Protein AF-A0A645J4V9-F1 (afdb_monomer_lite)

Structure (mmCIF, N/CA/C/O backbone):
data_AF-A0A645J4V9-F1
#
_entry.id   AF-A0A645J4V9-F1
#
loop_
_atom_site.group_PDB
_atom_site.id
_atom_site.type_symbol
_atom_site.label_atom_id
_atom_site.label_alt_id
_atom_site.label_comp_id
_atom_site.label_asym_id
_atom_site.label_entity_id
_atom_site.label_seq_id
_atom_site.pdbx_PDB_ins_code
_atom_site.Cartn_x
_atom_site.Cartn_y
_atom_site.Cartn_z
_atom_site.occupancy
_atom_site.B_iso_or_equiv
_atom_site.auth_seq_id
_atom_site.auth_comp_id
_atom_site.auth_asym_id
_atom_site.auth_atom_id
_atom_site.pdbx_PDB_model_num
ATOM 1 N N . MET A 1 1 ? -10.820 3.764 -2.348 1.00 51.78 1 MET A N 1
ATOM 2 C CA . MET A 1 1 ? -10.313 4.933 -3.096 1.00 51.78 1 MET A CA 1
ATOM 3 C C . MET A 1 1 ? -8.796 4.866 -3.083 1.00 51.78 1 MET A C 1
ATOM 5 O O . MET A 1 1 ? -8.228 4.950 -2.000 1.00 51.78 1 MET A O 1
ATOM 9 N N . ALA A 1 2 ? -8.160 4.638 -4.233 1.00 54.38 2 ALA A N 1
ATOM 10 C CA . ALA A 1 2 ? -6.710 4.753 -4.372 1.00 54.38 2 ALA A CA 1
ATOM 11 C C . ALA A 1 2 ? -6.387 6.194 -4.791 1.00 54.38 2 ALA A C 1
ATOM 13 O O . ALA A 1 2 ? -7.001 6.713 -5.719 1.00 54.38 2 ALA A O 1
ATOM 14 N N . TRP A 1 3 ? -5.472 6.847 -4.079 1.00 57.59 3 TRP A N 1
ATOM 15 C CA . TRP A 1 3 ? -5.017 8.200 -4.394 1.00 57.59 3 TRP A CA 1
ATOM 16 C C . TRP A 1 3 ? -3.595 8.101 -4.934 1.00 57.59 3 TRP A C 1
ATOM 18 O O . TRP A 1 3 ? -2.716 7.600 -4.232 1.00 57.59 3 TRP A O 1
ATOM 28 N N . HIS A 1 4 ? -3.371 8.556 -6.165 1.00 55.69 4 HIS A N 1
ATOM 29 C CA . HIS A 1 4 ? -2.064 8.494 -6.811 1.00 55.69 4 HIS A CA 1
ATOM 30 C C . HIS A 1 4 ? -1.356 9.855 -6.764 1.00 55.69 4 HIS A C 1
ATOM 32 O O . HIS A 1 4 ? -1.978 10.909 -6.884 1.00 55.69 4 HIS A O 1
ATOM 38 N N . GLY A 1 5 ? -0.033 9.839 -6.617 1.00 53.16 5 GLY A N 1
ATOM 39 C CA . GLY A 1 5 ? 0.809 11.030 -6.688 1.00 53.16 5 GLY A CA 1
ATOM 40 C C . GLY A 1 5 ? 2.288 10.656 -6.657 1.00 53.16 5 GLY A C 1
ATOM 41 O O . GLY A 1 5 ? 2.699 9.794 -5.883 1.00 53.16 5 GLY A O 1
ATOM 42 N N . GLN A 1 6 ? 3.100 11.283 -7.508 1.00 55.56 6 GLN A N 1
ATOM 43 C CA . GLN A 1 6 ? 4.558 11.186 -7.400 1.00 55.56 6 GLN A CA 1
ATOM 44 C C . GLN A 1 6 ? 4.977 11.917 -6.119 1.00 55.56 6 GLN A C 1
ATOM 46 O O . GLN A 1 6 ? 4.675 13.097 -5.953 1.00 55.56 6 GLN A O 1
ATOM 51 N N . ARG A 1 7 ? 5.607 11.206 -5.185 1.00 58.78 7 ARG A N 1
ATOM 52 C CA . ARG A 1 7 ? 6.089 11.755 -3.914 1.00 58.78 7 ARG A CA 1
ATOM 53 C C . ARG A 1 7 ? 7.576 11.459 -3.767 1.00 58.78 7 ARG A C 1
ATOM 55 O O . ARG A 1 7 ? 8.030 10.411 -4.219 1.00 58.78 7 ARG A O 1
ATOM 62 N N . ALA A 1 8 ? 8.310 12.380 -3.143 1.00 57.78 8 ALA A N 1
ATOM 63 C CA . ALA A 1 8 ? 9.744 12.233 -2.874 1.00 57.78 8 ALA A CA 1
ATOM 64 C C . ALA A 1 8 ? 10.033 11.110 -1.856 1.00 57.78 8 ALA A C 1
ATOM 66 O O . ALA A 1 8 ? 11.081 10.481 -1.894 1.00 57.78 8 ALA A O 1
ATOM 67 N N . ASP A 1 9 ? 9.066 10.836 -0.985 1.00 60.69 9 ASP A N 1
ATOM 68 C CA . ASP A 1 9 ? 9.054 9.852 0.100 1.00 60.69 9 ASP A CA 1
ATOM 69 C C . ASP A 1 9 ? 8.565 8.449 -0.338 1.00 60.69 9 ASP A C 1
ATOM 71 O O . ASP A 1 9 ? 8.173 7.624 0.487 1.00 60.69 9 ASP A O 1
ATOM 75 N N . GLY A 1 10 ? 8.598 8.168 -1.645 1.00 66.00 10 GLY A N 1
ATOM 76 C CA . GLY A 1 10 ? 8.219 6.877 -2.218 1.00 66.00 10 GLY A CA 1
ATOM 77 C C . GLY A 1 10 ? 6.707 6.637 -2.272 1.00 66.00 10 GLY A C 1
ATOM 78 O O . GLY A 1 10 ? 5.883 7.506 -1.971 1.00 66.00 10 GLY A O 1
ATOM 79 N N . GLN A 1 11 ? 6.321 5.437 -2.709 1.00 80.94 11 GLN A N 1
ATOM 80 C CA . GLN A 1 11 ? 4.916 5.031 -2.784 1.00 80.94 11 GLN A CA 1
ATOM 81 C C . GLN A 1 11 ? 4.495 4.255 -1.539 1.00 80.94 11 GLN A C 1
ATOM 83 O O . GLN A 1 11 ? 5.287 3.533 -0.928 1.00 80.94 11 GLN A O 1
ATOM 88 N N . ARG A 1 12 ? 3.223 4.402 -1.160 1.00 80.25 12 ARG A N 1
ATOM 89 C CA . ARG A 1 12 ? 2.680 3.776 0.045 1.00 80.25 12 ARG A CA 1
ATOM 90 C C . ARG A 1 12 ? 1.222 3.394 -0.104 1.00 80.25 12 ARG A C 1
ATOM 92 O O . ARG A 1 12 ? 0.458 4.055 -0.805 1.00 80.25 12 ARG A O 1
ATOM 99 N N . LEU A 1 13 ? 0.841 2.378 0.653 1.00 82.50 13 LEU A N 1
ATOM 100 C CA . LEU A 1 13 ? -0.536 2.009 0.904 1.00 82.50 13 LEU A CA 1
ATOM 101 C C . LEU A 1 13 ? -0.840 2.255 2.381 1.00 82.50 13 LEU A C 1
ATOM 103 O O . LEU A 1 13 ? -0.132 1.773 3.271 1.00 82.50 13 LEU A O 1
ATOM 107 N N . VAL A 1 14 ? -1.907 3.007 2.635 1.00 85.44 14 VAL A N 1
ATOM 108 C CA . VAL A 1 14 ? -2.329 3.358 3.989 1.00 85.44 14 VAL A CA 1
ATOM 109 C C . VAL A 1 14 ? -3.798 3.028 4.205 1.00 85.44 14 VAL A C 1
ATOM 111 O O . VAL A 1 14 ? -4.624 3.202 3.309 1.00 85.44 14 VAL A O 1
ATOM 114 N N . GLY A 1 15 ? -4.112 2.580 5.412 1.00 86.00 15 GLY A N 1
ATOM 115 C CA . GLY A 1 15 ? -5.470 2.490 5.930 1.00 86.00 15 GLY A CA 1
ATOM 116 C C . GLY A 1 15 ? -5.780 3.659 6.862 1.00 86.00 15 GLY A C 1
ATOM 117 O O . GLY A 1 15 ? -4.882 4.273 7.434 1.00 86.00 15 GLY A O 1
ATOM 118 N N . PHE A 1 16 ? -7.063 3.938 7.050 1.00 87.56 16 PHE A N 1
ATOM 119 C CA . PHE A 1 16 ? -7.556 4.824 8.102 1.00 87.56 16 PHE A CA 1
ATOM 120 C C . PHE A 1 16 ? -8.580 4.056 8.927 1.00 87.56 16 PHE A C 1
ATOM 122 O O . PHE A 1 16 ? -9.377 3.295 8.367 1.00 87.56 16 PHE A O 1
ATOM 129 N N . ALA A 1 17 ? -8.562 4.262 10.243 1.00 87.12 17 ALA A N 1
ATOM 130 C CA . ALA A 1 17 ? -9.652 3.802 11.088 1.00 87.12 17 ALA A CA 1
ATOM 131 C C . ALA A 1 17 ? -10.947 4.512 10.673 1.00 87.12 17 ALA A C 1
ATOM 133 O O . ALA A 1 17 ? -10.913 5.577 10.051 1.00 87.12 17 ALA A O 1
ATOM 134 N N . ARG A 1 18 ? -12.090 3.907 10.988 1.00 89.50 18 ARG A N 1
ATOM 135 C CA . ARG A 1 18 ? -13.386 4.558 10.800 1.00 89.50 18 ARG A CA 1
ATOM 136 C C . ARG A 1 18 ? -13.829 5.178 12.119 1.00 89.50 18 ARG A C 1
ATOM 138 O O . ARG A 1 18 ? -13.638 4.559 13.160 1.00 89.50 18 ARG A O 1
ATOM 145 N N . ASP A 1 19 ? -14.3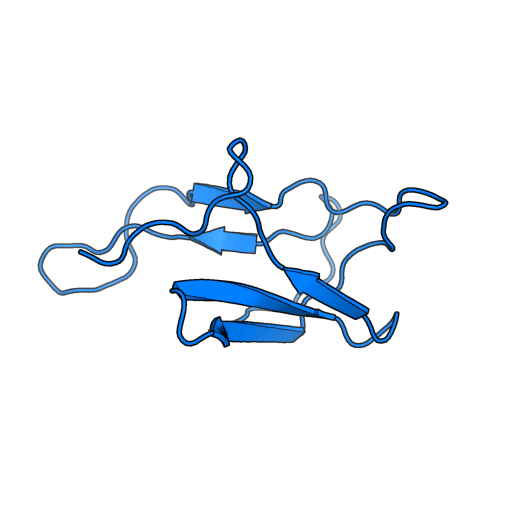83 6.385 12.070 1.00 90.94 19 ASP A N 1
ATOM 146 C CA . ASP A 1 19 ? -15.103 6.969 13.205 1.00 90.94 19 ASP A CA 1
ATOM 147 C C . ASP A 1 19 ? -16.490 6.323 13.393 1.00 90.94 19 ASP A C 1
ATOM 149 O O . ASP A 1 19 ? -16.912 5.473 12.602 1.00 90.94 19 ASP A O 1
ATOM 153 N N . ASP A 1 20 ? -17.228 6.775 14.409 1.00 94.94 20 ASP A N 1
ATOM 154 C CA . ASP A 1 20 ? -18.581 6.294 14.736 1.00 94.94 20 ASP A CA 1
ATOM 155 C C . ASP A 1 20 ? -19.609 6.540 13.614 1.00 94.94 20 ASP A C 1
ATOM 157 O O . ASP A 1 20 ? -20.704 5.984 13.621 1.00 94.94 20 ASP A O 1
ATOM 161 N N . LYS A 1 21 ? -19.267 7.375 12.626 1.00 94.19 21 LYS A N 1
ATOM 162 C CA . LYS A 1 21 ? -20.077 7.666 11.434 1.00 94.19 21 LYS A CA 1
ATOM 163 C C . LYS A 1 21 ? -19.575 6.904 10.203 1.00 94.19 21 LYS A C 1
ATOM 165 O O . LYS A 1 21 ? -20.038 7.165 9.092 1.00 94.19 21 LYS A O 1
ATOM 170 N N . GLY A 1 22 ? -18.622 5.987 10.375 1.00 89.12 22 GLY A N 1
ATOM 171 C CA . GLY A 1 22 ? -18.042 5.165 9.317 1.00 89.12 22 GLY A CA 1
ATOM 172 C C . GLY A 1 22 ? -17.026 5.887 8.427 1.00 89.12 22 GLY A C 1
ATOM 173 O O . GLY A 1 22 ? -16.629 5.334 7.398 1.00 89.12 22 GLY A O 1
ATOM 174 N N . ARG A 1 23 ? -16.603 7.107 8.774 1.00 91.06 23 ARG A N 1
ATOM 175 C CA . ARG A 1 23 ? -15.716 7.941 7.948 1.00 91.06 23 ARG A CA 1
ATOM 176 C C . ARG A 1 23 ? -14.249 7.682 8.282 1.00 91.06 23 ARG A C 1
ATOM 178 O O . ARG A 1 23 ? -13.944 7.447 9.448 1.00 91.06 23 ARG A O 1
ATOM 185 N N . PRO A 1 24 ? -13.329 7.770 7.303 1.00 89.69 24 PRO A N 1
ATOM 186 C CA . PRO A 1 24 ? -11.894 7.728 7.576 1.00 89.69 24 PRO A CA 1
ATOM 187 C C . PRO A 1 24 ? -11.493 8.775 8.625 1.00 89.69 24 PRO A C 1
ATOM 189 O O . PRO A 1 24 ? -11.807 9.954 8.467 1.00 89.69 24 PRO A O 1
ATOM 192 N N . SER A 1 25 ? -10.795 8.358 9.677 1.00 90.69 25 SER A N 1
ATOM 193 C CA . SER A 1 25 ? -10.387 9.218 10.786 1.00 90.69 25 SER A CA 1
ATOM 194 C C . SER A 1 25 ? -9.031 8.805 11.371 1.00 90.69 25 SER A C 1
ATOM 196 O O . SER A 1 25 ? -8.510 7.714 11.115 1.00 90.69 25 SER A O 1
ATOM 198 N N . GLY A 1 26 ? -8.443 9.712 12.155 1.00 90.00 26 GLY A N 1
ATOM 199 C CA . GLY A 1 26 ? -7.190 9.479 12.868 1.00 90.00 26 GLY A CA 1
ATOM 200 C C . GLY A 1 26 ? -5.935 9.517 11.991 1.00 90.00 26 GLY A C 1
ATOM 201 O O . GLY A 1 26 ? -5.932 10.019 10.864 1.00 90.00 26 GLY A O 1
ATOM 202 N N . LYS A 1 27 ? -4.828 9.014 12.551 1.00 89.00 27 LYS A N 1
ATOM 203 C CA . LYS A 1 27 ? -3.547 8.918 11.842 1.00 89.00 27 LYS A CA 1
ATOM 204 C C . LYS A 1 27 ? -3.594 7.779 10.810 1.00 89.00 27 LYS A C 1
ATOM 206 O O . LYS A 1 27 ? -4.162 6.729 11.111 1.00 89.00 27 LYS A O 1
ATOM 211 N N . PRO A 1 28 ? -2.963 7.943 9.633 1.00 85.00 28 PRO A N 1
ATOM 212 C CA . PRO A 1 28 ? -2.851 6.862 8.662 1.00 85.00 28 PRO A CA 1
ATOM 213 C C . PRO A 1 28 ? -2.087 5.672 9.252 1.00 85.00 28 PRO A C 1
ATOM 215 O O . PRO A 1 28 ? -1.010 5.839 9.825 1.00 85.00 28 PRO A O 1
ATOM 218 N N . ILE A 1 29 ? -2.615 4.471 9.050 1.00 86.25 29 ILE A N 1
ATOM 219 C CA . ILE A 1 29 ? -1.952 3.205 9.359 1.00 86.25 29 ILE A CA 1
ATOM 220 C C . ILE A 1 29 ? -1.193 2.786 8.104 1.00 86.25 29 ILE A C 1
ATOM 222 O O . ILE A 1 29 ? -1.805 2.546 7.065 1.00 86.25 29 ILE A O 1
ATOM 226 N N . GLN A 1 30 ? 0.133 2.712 8.169 1.00 83.50 30 GLN A N 1
ATOM 227 C CA . GLN A 1 30 ? 0.934 2.294 7.019 1.00 83.50 30 GLN A CA 1
ATOM 228 C C . GLN A 1 30 ? 0.900 0.772 6.880 1.00 83.50 30 GLN A C 1
ATOM 230 O O . GLN A 1 30 ? 1.393 0.064 7.749 1.00 83.50 30 GLN A O 1
ATOM 235 N N . TRP A 1 31 ? 0.287 0.278 5.803 1.00 80.62 31 TRP A N 1
ATOM 236 C CA . TRP A 1 31 ? 0.235 -1.157 5.489 1.00 80.62 31 TRP A CA 1
ATOM 237 C C . TRP A 1 31 ? 1.400 -1.561 4.592 1.00 80.62 31 TRP A C 1
ATOM 239 O O . TRP A 1 31 ? 1.952 -2.644 4.728 1.00 80.62 31 TRP A O 1
ATOM 249 N N . LEU A 1 32 ? 1.787 -0.658 3.693 1.00 79.50 32 LEU A N 1
ATOM 250 C CA . LEU A 1 32 ? 3.018 -0.744 2.928 1.00 79.50 32 LEU A CA 1
ATOM 251 C C . LEU A 1 32 ? 3.611 0.656 2.841 1.00 79.50 32 LEU A C 1
ATOM 253 O O . LEU A 1 32 ? 2.954 1.586 2.372 1.00 79.50 32 LEU A O 1
ATOM 257 N N . SER A 1 33 ? 4.846 0.804 3.288 1.00 79.44 33 SER A N 1
ATOM 258 C CA . SER A 1 33 ? 5.622 2.037 3.200 1.00 79.44 33 SER A CA 1
ATOM 259 C C . SER A 1 33 ? 6.988 1.751 2.598 1.00 79.44 33 SER A C 1
ATOM 261 O O . SER A 1 33 ? 7.394 0.589 2.509 1.00 79.44 33 SER A O 1
ATOM 263 N N . ASN A 1 34 ? 7.668 2.805 2.136 1.00 77.12 34 ASN A N 1
ATOM 264 C CA . ASN A 1 34 ? 8.969 2.706 1.470 1.00 77.12 34 ASN A CA 1
ATOM 265 C C . ASN A 1 34 ? 8.940 1.624 0.375 1.00 77.12 34 ASN A C 1
ATOM 267 O O . ASN A 1 34 ? 9.727 0.666 0.352 1.00 77.12 34 ASN A O 1
ATOM 271 N N . TRP A 1 35 ? 7.924 1.702 -0.497 1.00 81.00 35 TRP A N 1
ATOM 272 C CA . TRP A 1 35 ? 7.791 0.795 -1.632 1.00 81.00 35 TRP A CA 1
ATOM 273 C C . TRP A 1 35 ? 8.805 1.162 -2.720 1.00 8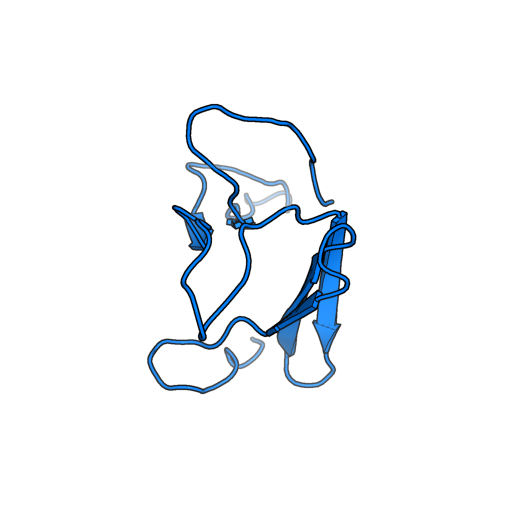1.00 35 TRP A C 1
ATOM 275 O O . TRP A 1 35 ? 8.458 1.582 -3.825 1.00 81.00 35 TRP A O 1
ATOM 285 N N . ASP A 1 36 ? 10.069 0.911 -2.414 1.00 80.94 36 ASP A N 1
ATOM 286 C CA . ASP A 1 36 ? 11.189 1.074 -3.331 1.00 80.94 36 ASP A CA 1
ATOM 287 C C . ASP A 1 36 ? 11.428 -0.202 -4.128 1.00 80.94 36 ASP A C 1
ATOM 289 O O . ASP A 1 36 ? 11.073 -1.299 -3.686 1.00 80.94 36 ASP A O 1
ATOM 293 N N . ALA A 1 37 ? 12.041 -0.077 -5.299 1.00 80.69 37 ALA A N 1
ATOM 294 C CA . ALA A 1 37 ? 12.443 -1.245 -6.066 1.00 80.69 37 ALA A CA 1
ATOM 295 C C . ALA A 1 37 ? 13.444 -2.095 -5.267 1.00 80.69 37 ALA A C 1
ATOM 297 O O . ALA A 1 37 ? 14.409 -1.583 -4.703 1.00 80.69 37 ALA A O 1
ATOM 298 N N . ARG A 1 38 ? 13.218 -3.410 -5.236 1.00 81.75 38 ARG A N 1
ATOM 299 C CA . ARG A 1 38 ? 14.128 -4.414 -4.678 1.00 81.75 38 ARG A CA 1
ATOM 300 C C . ARG A 1 38 ? 14.430 -5.452 -5.763 1.00 81.75 38 ARG A C 1
ATOM 302 O O . ARG A 1 38 ? 13.539 -6.248 -6.079 1.00 81.75 38 ARG A O 1
ATOM 309 N N . PRO A 1 39 ? 15.645 -5.452 -6.340 1.00 80.81 39 PRO A N 1
ATOM 310 C CA . PRO A 1 39 ? 16.023 -6.381 -7.403 1.00 8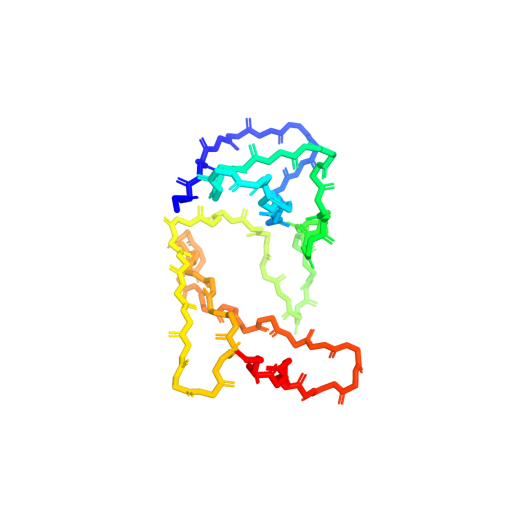0.81 39 PRO A CA 1
ATOM 311 C C . PRO A 1 39 ? 15.720 -7.838 -7.038 1.00 80.81 39 PRO A C 1
ATOM 313 O O . PRO A 1 39 ? 16.009 -8.273 -5.927 1.00 80.81 39 PRO A O 1
ATOM 316 N N . GLY A 1 40 ? 15.092 -8.574 -7.959 1.00 80.81 40 GLY A N 1
ATOM 317 C CA . GLY A 1 40 ? 14.718 -9.982 -7.768 1.00 80.81 40 GLY A CA 1
ATOM 318 C C . GLY A 1 40 ? 13.542 -10.245 -6.815 1.00 80.81 40 GLY A C 1
ATOM 319 O O . GLY A 1 40 ? 13.105 -11.387 -6.726 1.00 80.81 40 GLY A O 1
ATOM 320 N N . LEU A 1 41 ? 13.010 -9.223 -6.131 1.00 77.88 41 LEU A N 1
ATOM 321 C CA . LEU A 1 41 ? 11.920 -9.374 -5.160 1.00 77.88 41 LEU A CA 1
ATOM 322 C C . LEU A 1 41 ? 10.655 -8.601 -5.552 1.00 77.88 41 LEU A C 1
ATOM 324 O O . LEU A 1 41 ? 9.574 -9.181 -5.585 1.00 77.88 41 LEU A O 1
ATOM 328 N N . ARG A 1 42 ? 10.761 -7.288 -5.809 1.00 77.06 42 ARG A N 1
ATOM 329 C CA . ARG A 1 42 ? 9.615 -6.446 -6.201 1.00 77.06 42 ARG A CA 1
ATOM 330 C C . ARG A 1 42 ? 10.043 -5.169 -6.929 1.00 77.06 42 ARG A C 1
ATOM 332 O O . ARG A 1 42 ? 11.063 -4.588 -6.560 1.00 77.06 42 ARG A O 1
ATOM 339 N N . PRO A 1 43 ? 9.269 -4.673 -7.906 1.00 79.69 43 PRO A N 1
ATOM 340 C CA . PRO A 1 43 ? 9.542 -3.379 -8.516 1.00 79.69 43 PRO A CA 1
ATOM 341 C C . PRO A 1 43 ? 9.205 -2.218 -7.566 1.00 79.69 43 PRO A C 1
ATOM 343 O O . PRO A 1 43 ? 8.565 -2.404 -6.523 1.00 79.69 43 PRO A O 1
ATOM 346 N N . GLY A 1 44 ? 9.642 -1.011 -7.933 1.00 83.62 44 GLY A N 1
ATOM 347 C CA . GLY A 1 44 ? 9.211 0.222 -7.275 1.00 83.62 44 GLY A CA 1
ATOM 348 C C . GLY A 1 44 ? 7.719 0.439 -7.498 1.00 83.62 44 GLY A C 1
ATOM 349 O O . GLY A 1 44 ? 7.205 0.152 -8.578 1.00 83.62 44 GLY A O 1
ATOM 350 N N . GLY A 1 45 ? 7.016 0.890 -6.465 1.00 78.44 45 GLY A N 1
ATOM 351 C CA . GLY A 1 45 ? 5.563 0.969 -6.514 1.00 78.44 45 GLY A CA 1
ATOM 352 C C . GLY A 1 45 ? 5.049 2.096 -7.387 1.00 78.44 45 GLY A C 1
ATOM 353 O O . GLY A 1 45 ? 5.701 3.127 -7.530 1.00 78.44 45 GLY A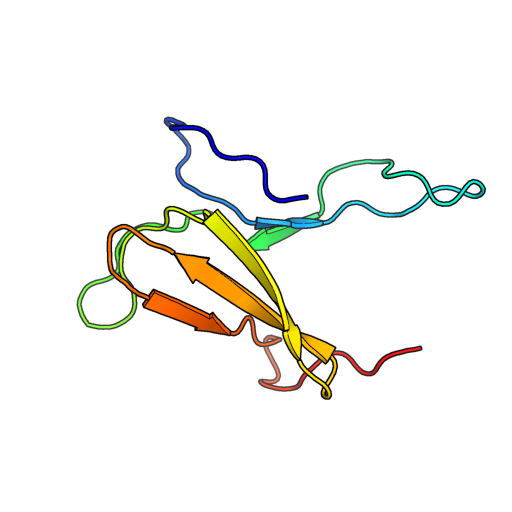 O 1
ATOM 354 N N . ARG A 1 46 ? 3.836 1.911 -7.908 1.00 81.56 46 ARG A N 1
ATOM 355 C CA . ARG A 1 46 ? 2.982 2.943 -8.512 1.00 81.56 46 ARG A CA 1
ATOM 356 C C . ARG A 1 46 ? 1.505 2.510 -8.440 1.00 81.56 46 ARG A C 1
ATOM 358 O O . ARG A 1 46 ? 0.892 2.197 -9.455 1.00 81.56 46 ARG A O 1
ATOM 365 N N . PRO A 1 47 ? 0.941 2.380 -7.225 1.00 82.31 47 PRO A N 1
ATOM 366 C CA . PRO A 1 47 ? -0.371 1.770 -7.042 1.00 82.31 47 PRO A CA 1
ATOM 367 C C . PRO A 1 47 ? -1.457 2.561 -7.774 1.00 82.31 47 PRO A C 1
ATOM 369 O O . PRO A 1 47 ? -1.633 3.757 -7.534 1.00 82.31 47 PRO A O 1
ATOM 372 N N . THR A 1 48 ? -2.212 1.879 -8.628 1.00 84.00 48 THR A N 1
ATOM 373 C CA . THR A 1 48 ? -3.334 2.457 -9.385 1.00 84.00 48 THR A CA 1
ATOM 374 C C . THR A 1 48 ? -4.676 1.900 -8.946 1.00 84.00 48 THR A C 1
ATOM 376 O O . THR A 1 48 ? -5.687 2.599 -9.001 1.00 84.00 48 THR A O 1
ATOM 379 N N . GLY A 1 49 ? -4.693 0.664 -8.448 1.00 84.69 49 GLY A N 1
ATOM 380 C CA . GLY A 1 49 ? -5.903 -0.013 -8.007 1.00 84.69 49 GLY A CA 1
ATOM 381 C C . GLY A 1 49 ? -5.669 -0.871 -6.775 1.00 84.69 49 GLY A C 1
ATOM 382 O O . GLY A 1 49 ? -4.548 -1.270 -6.465 1.00 84.69 49 GLY A O 1
ATOM 383 N N . MET A 1 50 ? -6.753 -1.161 -6.065 1.00 88.56 50 MET A N 1
ATOM 384 C CA . MET A 1 50 ? -6.747 -2.064 -4.920 1.00 88.56 50 MET A CA 1
ATOM 385 C C . MET A 1 50 ? -8.101 -2.759 -4.785 1.00 88.56 50 MET A C 1
ATOM 387 O O . MET A 1 50 ? -9.137 -2.154 -5.067 1.00 88.56 50 MET A O 1
ATOM 391 N N . GLY A 1 51 ? -8.091 -4.007 -4.328 1.00 88.56 51 GLY A N 1
ATOM 392 C CA . GLY A 1 51 ? -9.291 -4.812 -4.117 1.00 88.56 51 GLY A CA 1
ATOM 393 C C . GLY A 1 51 ? -9.057 -5.907 -3.085 1.00 88.56 51 GLY A C 1
ATOM 394 O O . GLY A 1 51 ? -7.919 -6.292 -2.833 1.00 88.56 51 GLY A O 1
ATOM 395 N N . LEU A 1 52 ? -10.133 -6.388 -2.471 1.00 87.50 52 LEU A N 1
ATOM 396 C CA . LEU A 1 52 ? -10.084 -7.566 -1.611 1.00 87.50 52 LEU A CA 1
ATOM 397 C C . LEU A 1 52 ? -10.474 -8.793 -2.432 1.00 87.50 52 LEU A C 1
ATOM 399 O O . LEU A 1 52 ? -11.386 -8.712 -3.256 1.00 87.50 52 LEU A O 1
ATOM 403 N N . ASP A 1 53 ? -9.806 -9.917 -2.202 1.00 86.12 53 ASP A N 1
ATOM 404 C CA . ASP A 1 53 ? -10.292 -11.204 -2.694 1.00 86.12 53 ASP A CA 1
ATOM 405 C C . ASP A 1 53 ? -11.332 -11.822 -1.740 1.00 86.12 53 ASP A C 1
ATOM 407 O O . ASP A 1 53 ? -11.637 -11.279 -0.676 1.00 86.12 53 ASP A O 1
ATOM 411 N N . HIS A 1 54 ? -11.880 -12.982 -2.111 1.00 85.38 54 HIS A N 1
ATOM 412 C CA . HIS A 1 54 ? -12.876 -13.681 -1.292 1.00 85.38 54 HIS A CA 1
ATOM 413 C C . HIS A 1 54 ? -12.337 -14.135 0.079 1.00 85.38 54 HIS A C 1
ATOM 415 O O . HIS A 1 54 ? -13.110 -14.327 1.012 1.00 85.38 54 HIS A O 1
ATOM 421 N N . ALA A 1 55 ? -11.016 -14.271 0.222 1.00 84.31 55 ALA A N 1
ATOM 422 C CA . ALA A 1 55 ? -10.362 -14.610 1.483 1.00 84.31 55 ALA A CA 1
ATOM 423 C C . ALA A 1 55 ? -10.036 -13.371 2.342 1.00 84.31 55 ALA A C 1
ATOM 425 O O . ALA A 1 55 ? -9.417 -13.509 3.397 1.00 84.31 55 ALA A O 1
ATOM 426 N N . GLY A 1 56 ? -10.419 -12.163 1.909 1.00 82.19 56 GLY A N 1
ATOM 427 C CA . GLY A 1 56 ? -10.142 -10.913 2.618 1.00 82.19 56 GLY A CA 1
ATOM 428 C C . GLY A 1 56 ? -8.698 -10.420 2.483 1.00 82.19 56 GLY A C 1
ATOM 429 O O . GLY A 1 56 ? -8.280 -9.534 3.230 1.00 82.19 56 GLY A O 1
ATOM 430 N N . ARG A 1 57 ? -7.916 -10.966 1.544 1.00 84.94 57 ARG A N 1
ATOM 431 C CA . ARG A 1 57 ? -6.548 -10.506 1.265 1.00 84.94 57 ARG A CA 1
ATOM 432 C C . ARG A 1 57 ? -6.593 -9.268 0.392 1.00 84.94 57 ARG A C 1
ATOM 434 O O . ARG A 1 57 ? -7.372 -9.201 -0.557 1.00 84.94 57 ARG A O 1
ATOM 441 N N . LEU A 1 58 ? -5.721 -8.307 0.684 1.00 86.69 58 LEU A N 1
ATOM 442 C CA . LEU A 1 58 ? -5.621 -7.105 -0.127 1.00 86.69 58 LEU A CA 1
ATOM 443 C C . LEU A 1 58 ? -4.702 -7.328 -1.326 1.00 86.69 58 LEU A C 1
ATOM 445 O O . LEU A 1 58 ? -3.518 -7.627 -1.174 1.00 86.69 58 LEU A O 1
ATOM 449 N N . LEU A 1 59 ? -5.260 -7.101 -2.507 1.00 89.12 59 LEU A N 1
ATOM 450 C CA . LEU A 1 59 ? -4.566 -7.048 -3.780 1.00 89.12 59 LEU A CA 1
ATOM 451 C C . LEU A 1 59 ? -4.344 -5.590 -4.178 1.00 89.12 59 LEU A C 1
ATOM 453 O O . LEU A 1 59 ? -5.254 -4.765 -4.072 1.00 89.12 59 LEU A O 1
ATOM 457 N N . VAL A 1 60 ? -3.145 -5.282 -4.658 1.00 87.88 60 VAL A N 1
ATOM 458 C CA . VAL A 1 60 ? -2.757 -3.965 -5.165 1.00 87.88 60 VAL A CA 1
ATOM 459 C C . VAL A 1 60 ? -2.275 -4.127 -6.595 1.00 87.88 60 VAL A C 1
ATOM 461 O O . VAL A 1 60 ? -1.359 -4.903 -6.865 1.00 87.88 60 VAL A O 1
ATOM 464 N N . VAL A 1 61 ? -2.911 -3.388 -7.499 1.00 87.31 61 VAL A N 1
ATOM 465 C CA . VAL A 1 61 ? -2.527 -3.308 -8.906 1.00 87.31 61 VAL A CA 1
ATOM 466 C C . VAL A 1 61 ? -1.567 -2.145 -9.079 1.00 87.31 61 VAL A C 1
ATOM 468 O O . VAL A 1 61 ? -1.803 -1.038 -8.583 1.00 87.31 61 VAL A O 1
ATOM 471 N N . GLU A 1 62 ? -0.494 -2.413 -9.805 1.00 83.50 62 GLU A N 1
ATOM 472 C CA . GLU A 1 62 ? 0.526 -1.454 -10.183 1.00 83.50 62 GLU A CA 1
ATOM 473 C C . GLU A 1 62 ? 0.744 -1.577 -11.698 1.00 83.50 62 GLU A C 1
ATOM 475 O O . GLU A 1 62 ? 1.033 -2.656 -12.219 1.00 83.50 62 GLU A O 1
ATOM 480 N N . ASP A 1 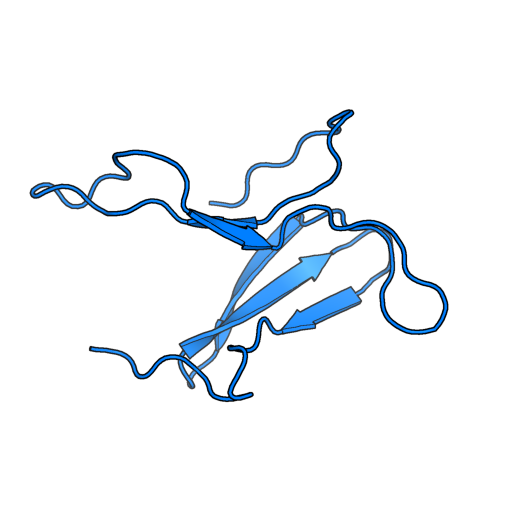63 ? 0.519 -0.488 -12.428 1.00 76.12 63 ASP A N 1
ATOM 481 C CA . ASP A 1 63 ? 0.378 -0.518 -13.886 1.00 76.12 63 ASP A CA 1
ATOM 482 C C . ASP A 1 63 ? 1.705 -0.368 -14.640 1.00 76.12 63 ASP A C 1
ATOM 484 O O . ASP A 1 63 ? 1.859 -0.937 -15.723 1.00 76.12 63 ASP A O 1
ATOM 488 N N . PHE A 1 64 ? 2.683 0.338 -14.072 1.00 80.50 64 PHE A N 1
ATOM 489 C CA . PHE A 1 64 ? 3.944 0.653 -14.739 1.00 80.50 64 PHE A CA 1
ATOM 490 C C . PHE A 1 64 ? 4.823 -0.586 -14.905 1.00 80.50 64 PHE A C 1
ATOM 492 O O . PHE A 1 64 ? 5.364 -0.815 -15.986 1.00 80.50 64 PHE A O 1
ATOM 499 N N . ASN A 1 65 ? 4.913 -1.429 -13.875 1.00 82.06 65 ASN A N 1
ATOM 500 C CA . ASN A 1 65 ? 5.624 -2.708 -13.948 1.00 82.06 65 ASN A CA 1
ATOM 501 C C . ASN A 1 65 ? 4.681 -3.885 -14.234 1.00 82.06 65 ASN A C 1
ATOM 503 O O . ASN A 1 65 ? 5.129 -5.031 -14.220 1.00 82.06 65 ASN A O 1
ATOM 507 N N . ARG A 1 66 ? 3.392 -3.613 -14.504 1.00 85.06 66 ARG A N 1
ATOM 508 C CA . ARG A 1 66 ? 2.347 -4.617 -14.783 1.00 85.06 66 ARG A CA 1
ATOM 509 C C . ARG A 1 66 ? 2.293 -5.692 -13.699 1.00 85.06 66 ARG A C 1
ATOM 511 O O . ARG A 1 66 ? 2.227 -6.886 -13.990 1.00 85.06 66 ARG A O 1
ATOM 518 N N . SER A 1 67 ? 2.374 -5.255 -12.446 1.00 82.06 67 SER A N 1
ATOM 519 C CA . SER A 1 67 ? 2.508 -6.137 -11.295 1.00 82.06 67 SER A CA 1
ATOM 520 C C . SER A 1 67 ? 1.243 -6.150 -10.437 1.00 82.06 67 SER A C 1
ATOM 522 O O . SER A 1 67 ? 0.527 -5.155 -10.304 1.00 82.06 67 SER A O 1
ATOM 524 N N . LEU A 1 68 ? 0.964 -7.315 -9.851 1.00 83.38 68 LEU A N 1
ATOM 525 C CA . LEU A 1 68 ? -0.062 -7.497 -8.831 1.00 83.38 68 LEU A CA 1
ATOM 526 C C . LEU A 1 68 ? 0.637 -7.914 -7.542 1.00 83.38 68 LEU A C 1
ATOM 528 O O . LEU A 1 68 ? 1.306 -8.948 -7.512 1.00 83.38 68 LEU A O 1
ATOM 532 N N . LEU A 1 69 ? 0.476 -7.131 -6.479 1.00 84.50 69 LEU A N 1
ATOM 533 C CA . LEU A 1 69 ? 0.954 -7.517 -5.155 1.00 84.50 69 LEU A CA 1
ATOM 534 C C . LEU A 1 69 ? -0.203 -7.955 -4.281 1.00 84.50 69 LEU A C 1
ATOM 536 O O . LEU A 1 69 ? -1.252 -7.318 -4.241 1.00 84.50 69 LEU A O 1
ATOM 540 N N . MET A 1 70 ? 0.035 -9.020 -3.530 1.00 86.00 70 MET A N 1
ATOM 541 C CA . MET A 1 70 ? -0.817 -9.439 -2.434 1.00 86.00 70 MET A CA 1
ATOM 542 C C . MET A 1 70 ? -0.141 -9.028 -1.133 1.00 86.00 70 MET A C 1
ATOM 544 O O . MET A 1 70 ? 0.989 -9.436 -0.866 1.00 86.00 70 MET A O 1
ATOM 548 N N . LEU A 1 71 ? -0.818 -8.212 -0.328 1.00 80.25 71 LEU A N 1
ATOM 549 C CA . LEU A 1 71 ? -0.337 -7.917 1.012 1.00 80.25 71 LEU A CA 1
ATOM 550 C C . LEU A 1 71 ? -0.658 -9.096 1.923 1.00 80.25 71 LEU A C 1
ATOM 552 O O . LEU A 1 71 ? -1.817 -9.478 2.098 1.00 80.25 71 LEU A O 1
ATOM 556 N N . MET A 1 72 ? 0.397 -9.640 2.512 1.00 75.25 72 MET A N 1
ATOM 557 C CA . MET A 1 72 ? 0.341 -10.709 3.497 1.00 75.25 72 MET A CA 1
ATOM 558 C C . MET A 1 72 ? 0.544 -10.100 4.884 1.00 75.25 72 MET A C 1
ATOM 560 O O . MET A 1 72 ? 1.267 -9.114 5.028 1.00 75.25 72 MET A O 1
ATOM 564 N N . SER A 1 73 ? -0.072 -10.682 5.914 1.00 71.44 73 SER A N 1
ATOM 565 C CA . SER A 1 73 ? 0.400 -10.418 7.277 1.00 71.44 73 SER A CA 1
ATOM 566 C C . SER A 1 73 ? 1.793 -11.024 7.468 1.00 71.44 73 SER A C 1
ATOM 568 O O . SER A 1 73 ? 2.185 -11.921 6.722 1.00 71.44 73 SER A O 1
ATOM 570 N N . GLU A 1 74 ? 2.513 -10.594 8.504 1.00 67.69 74 GLU A N 1
ATOM 571 C CA . GLU A 1 74 ? 3.791 -11.202 8.914 1.00 67.69 74 GLU A CA 1
ATOM 572 C C . GLU A 1 74 ? 3.675 -12.726 9.118 1.00 67.69 74 GLU A C 1
ATOM 574 O O . GLU A 1 74 ? 4.588 -13.480 8.805 1.00 67.69 74 GLU A O 1
ATOM 579 N N . ALA A 1 75 ? 2.509 -13.207 9.563 1.00 65.69 75 ALA A N 1
ATOM 580 C CA . ALA A 1 75 ? 2.219 -14.634 9.718 1.00 65.69 75 ALA A CA 1
ATOM 581 C C . ALA A 1 75 ? 1.836 -15.340 8.398 1.00 65.69 75 ALA A C 1
ATOM 583 O O . ALA A 1 75 ? 1.370 -16.478 8.415 1.00 65.69 75 ALA A O 1
ATOM 584 N N . GLY A 1 76 ? 1.924 -14.657 7.253 1.00 58.91 76 GLY A N 1
ATOM 585 C CA . GLY A 1 76 ? 1.548 -15.192 5.943 1.00 58.91 76 GLY A CA 1
ATOM 586 C C . GLY A 1 76 ? 0.055 -15.503 5.790 1.00 58.91 76 GLY A C 1
ATOM 587 O O . GLY A 1 76 ? -0.338 -16.188 4.851 1.00 58.91 76 GLY A O 1
ATOM 588 N N . THR A 1 77 ? -0.793 -15.028 6.703 1.00 55.34 77 THR A N 1
ATOM 589 C CA . THR A 1 77 ? -2.219 -15.384 6.739 1.00 55.34 77 THR A CA 1
ATOM 590 C C . THR A 1 77 ? -3.086 -14.151 6.510 1.00 55.34 77 THR A C 1
ATOM 592 O O . THR A 1 77 ? -2.801 -13.075 7.040 1.00 55.34 77 THR A O 1
ATOM 595 N N . ALA A 1 78 ? -4.148 -14.293 5.718 1.00 49.06 78 ALA A N 1
ATOM 596 C CA . ALA A 1 78 ? -5.141 -13.240 5.536 1.00 49.06 78 ALA A CA 1
ATOM 597 C C . ALA A 1 78 ? -5.741 -12.827 6.895 1.00 49.06 78 ALA A C 1
ATOM 599 O O . ALA A 1 78 ? -6.032 -13.708 7.713 1.00 49.06 78 ALA A O 1
ATOM 600 N N . PRO A 1 79 ? -5.955 -11.528 7.167 1.00 52.44 79 PRO A N 1
ATOM 601 C CA . PRO A 1 79 ? -6.734 -11.118 8.328 1.00 52.44 79 PRO A CA 1
ATOM 602 C C . PRO A 1 79 ? -8.117 -11.774 8.259 1.00 52.44 79 PRO A C 1
ATOM 604 O O . PRO A 1 79 ? -8.794 -11.672 7.237 1.00 52.44 79 PRO A O 1
ATOM 607 N N . ARG A 1 80 ? -8.546 -12.460 9.327 1.00 47.88 80 ARG A N 1
ATOM 608 C CA . ARG A 1 80 ? -9.904 -13.018 9.367 1.00 47.88 80 ARG A CA 1
ATOM 609 C C . ARG A 1 80 ? -10.913 -11.863 9.361 1.00 47.88 80 ARG A C 1
ATOM 611 O O . ARG A 1 80 ? -10.765 -10.964 10.196 1.00 47.88 80 ARG A O 1
ATOM 618 N N . PRO A 1 81 ? -11.913 -11.864 8.462 1.00 46.50 81 PRO A N 1
ATOM 619 C CA . P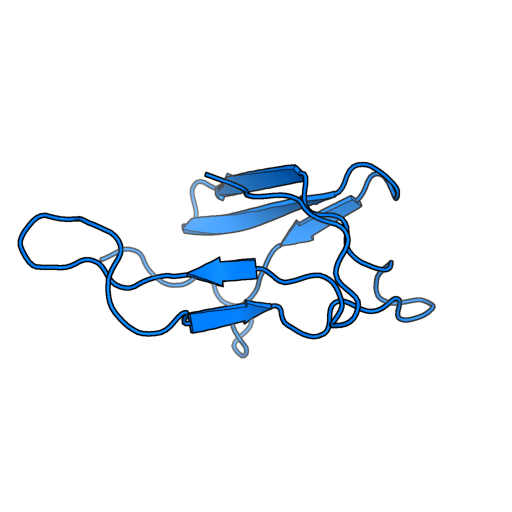RO A 1 81 ? -12.987 -10.883 8.528 1.00 46.50 81 PRO A CA 1
ATOM 620 C C . PRO A 1 81 ? -13.720 -11.027 9.873 1.00 46.50 81 PRO A C 1
ATOM 622 O O . PRO A 1 81 ? -13.907 -12.145 10.357 1.00 46.50 81 PRO A O 1
ATOM 625 N N . ARG A 1 82 ? -14.058 -9.892 10.495 1.00 48.19 82 ARG A N 1
ATOM 626 C CA . ARG A 1 82 ? -14.962 -9.832 11.652 1.00 48.19 82 ARG A CA 1
ATOM 627 C C . ARG A 1 82 ? -16.394 -9.677 11.177 1.00 48.19 82 ARG A C 1
ATOM 629 O O . ARG A 1 82 ? -16.576 -8.950 10.174 1.00 48.19 82 ARG A O 1
#

Organism: NCBI:txid1076179

Secondary structure (DSSP, 8-state):
-------TT---EEEEEE-TTS-EEEEEEEEE-----BTTTBPPP-EEEEEE-TTSPEEEEETTTTEEEEEPPTTS-PPPP-

pLDDT: mean 77.53, std 12.85, range [46.5, 94.94]

Radius of gyration: 13.63 Å; chains: 1; bounding box: 36×28×30 Å

Foldseek 3Di:
DDDFDDDPQFDFDWDADADPVRDGDDDTHTLDGPQDQDPPPDHGAGFDDWDADPQRWIWTAGPPVRDIDTRADPVRHHDHDD

Sequence (82 aa):
MAWHGQRADGQRLVGFARDDKGRPSGKPIQWLSNWDARPGLRPGGRPTGMGLDHAGRLLVVEDFNRSLLMLMSEAGTAPRPR